Protein AF-A0A2J8Q8V3-F1 (afdb_monomer)

Foldseek 3Di:
DDDDDDDDDDPVVVPPPPPDDDPDDPDDDQDDLVRQVVVDDPPQDPVRSVVVSVVSVVVVVVVVVVVVCVVCVPPD

Mean predicted aligned error: 12.16 Å

Radius of gyration: 18.56 Å; Cα contacts (8 Å, |Δi|>4): 9; chains: 1; bounding box: 34×43×50 Å

Organism: Pan troglodytes (NCBI:txid9598)

Secondary structure (DSSP, 8-state):
----------HHHH-----SS--PPPPPPPPPHHHHHTTS-TT--HHHHHHHHHHHHHHHHHHHHHHHHHHHTT--

pLDDT: mean 77.31, std 23.83, range [33.41, 98.56]

Solvent-accessible surface area (backbone atoms only — not comparable to full-atom values): 5211 Å² total; per-residue (Å²): 139,84,81,86,79,89,74,90,64,60,74,80,68,70,67,77,82,84,86,83,81,76,97,64,79,76,78,87,74,83,73,50,71,70,63,47,55,75,73,53,62,91,86,62,48,74,71,56,50,54,52,54,50,54,51,48,56,51,52,52,52,52,47,52,54,49,51,52,46,66,74,50,68,84,64,131

Structure (mmCIF, N/CA/C/O backbone):
data_AF-A0A2J8Q8V3-F1
#
_entry.id   AF-A0A2J8Q8V3-F1
#
loop_
_atom_site.group_PDB
_atom_site.id
_atom_site.type_symbol
_atom_site.label_atom_id
_atom_site.label_alt_id
_atom_site.label_comp_id
_atom_site.label_asym_id
_atom_site.label_entity_id
_atom_site.label_seq_id
_atom_site.pdbx_PDB_ins_code
_atom_site.Cartn_x
_atom_site.Cartn_y
_atom_site.Cartn_z
_atom_site.occupancy
_atom_site.B_iso_or_equiv
_atom_site.auth_seq_id
_atom_site.auth_comp_id
_atom_site.auth_asym_id
_atom_site.auth_atom_id
_atom_site.pdbx_PDB_model_num
ATOM 1 N N . VAL A 1 1 ? 9.835 31.501 -35.892 1.00 36.09 1 VAL A N 1
ATOM 2 C CA . VAL A 1 1 ? 9.937 31.843 -34.453 1.00 36.09 1 VAL A CA 1
ATOM 3 C C . VAL A 1 1 ? 9.249 30.726 -33.692 1.00 36.09 1 VAL A C 1
ATOM 5 O O . VAL A 1 1 ? 8.055 30.562 -33.893 1.00 36.09 1 VAL A O 1
ATOM 8 N N . HIS A 1 2 ? 9.962 29.890 -32.938 1.00 33.41 2 HIS A N 1
ATOM 9 C CA . HIS A 1 2 ? 9.300 28.899 -32.084 1.00 33.41 2 HIS A CA 1
ATOM 10 C C . HIS A 1 2 ? 9.833 29.042 -30.664 1.00 33.41 2 HIS A C 1
ATOM 12 O O . HIS A 1 2 ? 11.024 28.883 -30.412 1.00 33.41 2 HIS A O 1
ATOM 18 N N . ILE A 1 3 ? 8.932 29.469 -29.786 1.00 40.69 3 ILE A N 1
ATOM 19 C CA . ILE A 1 3 ? 9.159 29.755 -28.375 1.00 40.69 3 ILE A CA 1
ATOM 20 C C . ILE A 1 3 ? 9.054 28.424 -27.633 1.00 40.69 3 ILE A C 1
ATOM 22 O O . ILE A 1 3 ? 8.042 27.733 -27.727 1.00 40.69 3 ILE A O 1
ATOM 26 N N . MET A 1 4 ? 10.112 28.066 -26.910 1.00 41.22 4 MET A N 1
ATOM 27 C CA . MET A 1 4 ? 10.147 26.903 -26.028 1.00 41.22 4 MET A CA 1
ATOM 28 C C . MET A 1 4 ? 9.229 27.165 -24.826 1.00 41.22 4 MET A C 1
ATOM 30 O O . MET A 1 4 ? 9.528 28.009 -23.984 1.00 41.22 4 MET A O 1
ATOM 34 N N . GLN A 1 5 ? 8.098 26.462 -24.741 1.00 36.00 5 GLN A N 1
ATOM 35 C CA . GLN A 1 5 ? 7.256 26.461 -23.545 1.00 36.00 5 GLN A CA 1
ATOM 36 C C . GLN A 1 5 ? 7.671 25.310 -22.623 1.00 36.00 5 GLN A C 1
ATOM 38 O O . GLN A 1 5 ? 7.352 24.146 -22.863 1.00 36.00 5 GLN A O 1
ATOM 43 N N . HIS A 1 6 ? 8.376 25.651 -21.546 1.00 40.16 6 HIS A N 1
ATOM 44 C CA . HIS A 1 6 ? 8.747 24.730 -20.477 1.00 40.16 6 HIS A CA 1
ATOM 45 C C . HIS A 1 6 ? 7.513 24.346 -19.642 1.00 40.16 6 HIS A C 1
ATOM 47 O O . HIS A 1 6 ? 7.155 25.046 -18.699 1.00 40.16 6 HIS A O 1
ATOM 53 N N . HIS A 1 7 ? 6.873 23.220 -19.969 1.00 37.81 7 HIS A N 1
ATOM 54 C CA . HIS A 1 7 ? 5.811 22.629 -19.150 1.00 37.81 7 HIS A CA 1
ATOM 55 C C . HIS A 1 7 ? 6.376 21.496 -18.273 1.00 37.81 7 HIS A C 1
ATOM 57 O O . HIS A 1 7 ? 6.820 20.444 -18.748 1.00 37.81 7 HIS A O 1
ATOM 63 N N . VAL A 1 8 ? 6.385 21.726 -16.960 1.00 44.78 8 VAL A N 1
ATOM 64 C CA . VAL A 1 8 ? 6.731 20.729 -15.938 1.00 44.78 8 VAL A CA 1
ATOM 65 C C . VAL A 1 8 ? 5.513 19.818 -15.743 1.00 44.78 8 VAL A C 1
ATOM 67 O O . VAL A 1 8 ? 4.563 20.182 -15.060 1.00 44.78 8 VAL A O 1
ATOM 70 N N . LEU A 1 9 ? 5.513 18.660 -16.408 1.00 40.50 9 LEU A N 1
ATOM 71 C CA . LEU A 1 9 ? 4.46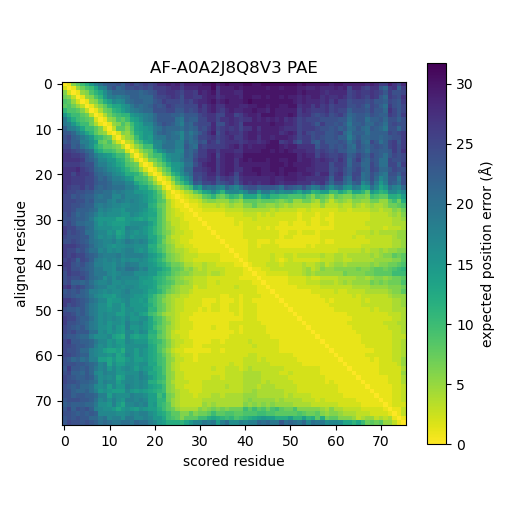2 17.642 -16.296 1.00 40.50 9 LEU A CA 1
ATOM 72 C C . LEU A 1 9 ? 4.738 16.720 -15.092 1.00 40.50 9 LEU A C 1
ATOM 74 O O . LEU A 1 9 ? 5.908 16.420 -14.833 1.00 40.50 9 LEU A O 1
ATOM 78 N N . PRO A 1 10 ? 3.700 16.231 -14.383 1.00 45.75 10 PRO A N 1
ATOM 79 C CA . PRO A 1 10 ? 3.867 15.211 -13.351 1.00 45.75 10 PRO A CA 1
ATOM 80 C C . PRO A 1 10 ? 4.483 13.950 -13.969 1.00 45.75 10 PRO A C 1
ATOM 82 O O . PRO A 1 10 ? 4.180 13.607 -15.109 1.00 45.75 10 PRO A O 1
ATOM 85 N N . ILE A 1 11 ? 5.351 13.257 -13.226 1.00 52.53 11 ILE A N 1
ATOM 86 C CA . ILE A 1 11 ? 6.166 12.127 -13.723 1.00 52.53 11 ILE A CA 1
ATOM 87 C C . ILE A 1 11 ? 5.305 11.035 -14.388 1.00 52.53 11 ILE A C 1
ATOM 89 O O . ILE A 1 11 ? 5.717 10.442 -15.377 1.00 52.53 11 ILE A O 1
ATOM 93 N N . GLN A 1 12 ? 4.065 10.859 -13.930 1.00 51.28 12 GLN A N 1
ATOM 94 C CA . GLN A 1 12 ? 3.079 9.939 -14.509 1.00 51.28 12 GLN A CA 1
ATOM 95 C C . GLN A 1 12 ? 2.649 10.307 -15.940 1.00 51.28 12 GLN A C 1
ATOM 97 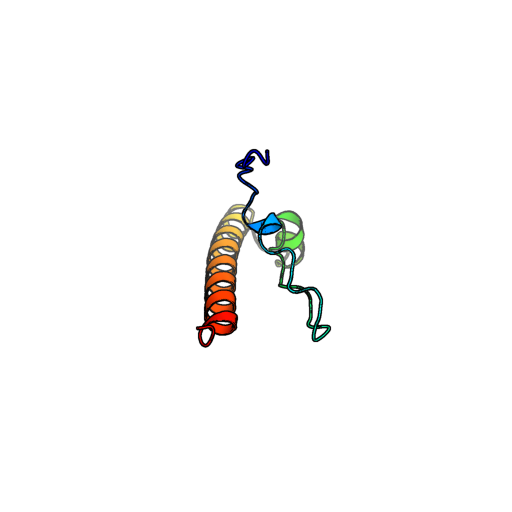O O . GLN A 1 12 ? 2.342 9.428 -16.732 1.00 51.28 12 GLN A O 1
ATOM 102 N N . ALA A 1 13 ? 2.640 11.597 -16.284 1.00 42.41 13 ALA A N 1
ATOM 103 C CA . ALA A 1 13 ? 2.259 12.100 -17.604 1.00 42.41 13 ALA A CA 1
ATOM 104 C C . ALA A 1 13 ? 3.454 12.269 -18.559 1.00 42.41 13 ALA A C 1
ATOM 106 O O . ALA A 1 13 ? 3.255 12.511 -19.745 1.00 42.41 13 ALA A O 1
ATOM 107 N N . ARG A 1 14 ? 4.698 12.157 -18.067 1.00 45.69 14 ARG A N 1
ATOM 108 C CA . ARG A 1 14 ? 5.898 12.172 -18.925 1.00 45.69 14 ARG A CA 1
ATOM 109 C C . ARG A 1 14 ? 6.207 10.816 -19.550 1.00 45.69 14 ARG A C 1
ATOM 111 O O . ARG A 1 14 ? 6.930 10.775 -20.536 1.00 45.69 14 ARG A O 1
ATOM 118 N N . LEU A 1 15 ? 5.609 9.743 -19.039 1.00 48.03 15 LEU A N 1
ATOM 119 C CA . LEU A 1 15 ? 5.699 8.402 -19.610 1.00 48.03 15 LEU A CA 1
ATOM 120 C C . LEU A 1 15 ? 4.448 8.079 -20.441 1.00 48.03 15 LEU A C 1
ATOM 122 O O . LEU A 1 15 ? 3.753 7.096 -20.218 1.00 48.03 15 LEU A O 1
ATOM 126 N N . GLY A 1 16 ? 4.126 8.957 -21.385 1.00 40.53 16 GLY A N 1
ATOM 127 C CA . GLY A 1 16 ? 3.087 8.728 -22.383 1.00 40.53 16 GLY A CA 1
ATOM 128 C C . GLY A 1 16 ? 3.694 8.330 -23.723 1.00 40.53 16 GLY A C 1
ATOM 129 O O . GLY A 1 16 ? 3.539 9.085 -24.672 1.00 40.53 16 GLY A O 1
ATOM 130 N N . SER A 1 17 ? 4.426 7.209 -23.785 1.00 44.34 17 SER A N 1
ATOM 131 C CA . SER A 1 17 ? 4.704 6.468 -25.032 1.00 44.34 17 SER A CA 1
ATOM 132 C C . SER A 1 17 ? 5.335 5.091 -24.757 1.00 44.34 17 SER A C 1
ATOM 134 O O . SER A 1 17 ? 6.405 4.779 -25.265 1.00 44.34 17 SER A O 1
ATOM 136 N N . ILE A 1 18 ? 4.665 4.250 -23.967 1.00 49.47 18 ILE A N 1
ATOM 137 C CA . ILE A 1 18 ? 4.840 2.785 -24.048 1.00 49.47 18 ILE A CA 1
ATOM 138 C C . ILE A 1 18 ? 3.448 2.155 -24.202 1.00 49.47 18 ILE A C 1
ATOM 140 O O . ILE A 1 18 ? 3.033 1.298 -23.434 1.00 49.47 18 ILE A O 1
ATOM 144 N N . ALA A 1 19 ? 2.661 2.680 -25.144 1.00 44.34 19 ALA A N 1
ATOM 145 C CA . ALA A 1 19 ? 1.338 2.141 -25.468 1.00 44.34 19 ALA A CA 1
ATOM 146 C C . ALA A 1 19 ? 1.351 1.254 -26.722 1.00 44.34 19 ALA A C 1
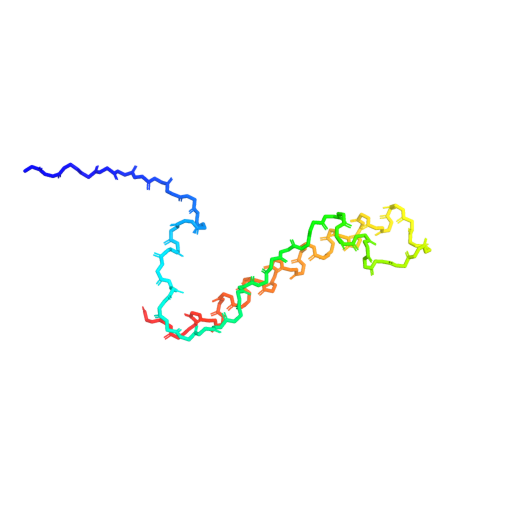ATOM 148 O O . ALA A 1 19 ? 0.308 0.760 -27.129 1.00 44.34 19 ALA A O 1
ATOM 149 N N . GLU A 1 20 ? 2.507 1.037 -27.343 1.00 46.75 20 GLU A N 1
ATOM 150 C CA . GLU A 1 20 ? 2.587 0.351 -28.627 1.00 46.75 20 GLU A CA 1
ATOM 151 C C . GLU A 1 20 ? 3.760 -0.632 -28.569 1.00 46.75 20 GLU A C 1
ATOM 153 O O . GLU A 1 20 ? 4.878 -0.264 -28.908 1.00 46.75 20 GLU A O 1
ATOM 158 N N . ILE A 1 21 ? 3.512 -1.837 -28.046 1.00 45.62 21 ILE A N 1
ATOM 159 C CA . ILE A 1 21 ? 4.103 -3.14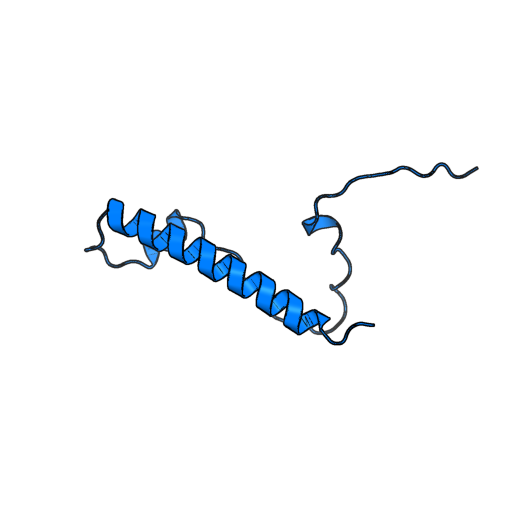7 -28.394 1.00 45.62 21 ILE A CA 1
ATOM 160 C C . ILE A 1 21 ? 4.001 -4.053 -27.153 1.00 45.62 21 ILE A C 1
ATOM 162 O O . ILE A 1 21 ? 4.625 -3.810 -26.128 1.00 45.62 21 ILE A O 1
ATOM 166 N N . ASP A 1 22 ? 3.210 -5.114 -27.316 1.00 46.50 22 ASP A N 1
ATOM 167 C CA . ASP A 1 22 ? 2.828 -6.153 -26.352 1.00 46.50 22 ASP A CA 1
ATOM 168 C C . ASP A 1 22 ? 1.773 -5.723 -25.320 1.00 46.50 22 ASP A C 1
ATOM 170 O O . ASP A 1 22 ? 1.983 -4.841 -24.492 1.00 46.50 22 ASP A O 1
ATOM 174 N N . LEU A 1 23 ? 0.586 -6.337 -25.388 1.00 49.25 23 LEU A N 1
ATOM 175 C CA . LEU A 1 23 ? -0.549 -6.067 -24.498 1.00 49.25 23 LEU A CA 1
ATOM 176 C C . LEU A 1 23 ? -0.279 -6.692 -23.113 1.00 49.25 23 LEU A C 1
ATOM 178 O O . LEU A 1 23 ? -0.976 -7.604 -22.670 1.00 49.25 23 LEU A O 1
ATOM 182 N N . GLY A 1 24 ? 0.790 -6.237 -22.464 1.00 54.09 24 GLY A N 1
ATOM 183 C CA . GLY A 1 24 ? 1.201 -6.619 -21.125 1.00 54.09 24 GLY A CA 1
ATOM 184 C C . GLY A 1 24 ? 0.255 -6.025 -20.090 1.00 54.09 24 GLY A C 1
ATOM 185 O O . GLY A 1 24 ? -0.238 -4.906 -20.229 1.00 54.09 24 GLY A O 1
ATOM 186 N N . VAL A 1 25 ? -0.035 -6.813 -19.057 1.00 58.50 25 VAL A N 1
ATOM 187 C CA . VAL A 1 25 ? -0.910 -6.448 -17.936 1.00 58.50 25 VAL A CA 1
ATOM 188 C C . VAL A 1 25 ? -0.551 -5.040 -17.430 1.00 58.50 25 VAL A C 1
ATOM 190 O O . VAL A 1 25 ? 0.636 -4.772 -17.230 1.00 58.50 25 VAL A O 1
ATOM 193 N N . PRO A 1 26 ? -1.531 -4.135 -17.220 1.00 72.69 26 PRO A N 1
ATOM 194 C CA . PRO A 1 26 ? -1.244 -2.801 -16.703 1.00 72.69 26 PRO A CA 1
ATOM 195 C C . PRO A 1 26 ? -0.432 -2.896 -15.404 1.00 72.69 26 PRO A C 1
ATOM 197 O O . PRO A 1 26 ? -0.665 -3.820 -14.613 1.00 72.69 26 PRO A O 1
ATOM 200 N N . PRO A 1 27 ? 0.505 -1.957 -15.160 1.00 76.50 27 PRO A N 1
ATOM 201 C CA . PRO A 1 27 ? 1.338 -2.005 -13.971 1.00 76.50 27 PRO A CA 1
ATOM 202 C C . PRO A 1 27 ? 0.452 -2.040 -12.721 1.00 76.50 27 PRO A C 1
ATOM 204 O O . PRO A 1 27 ? -0.585 -1.365 -12.679 1.00 76.50 27 PRO A O 1
ATOM 207 N N . PRO A 1 28 ? 0.834 -2.825 -11.700 1.00 87.38 28 PRO A N 1
ATOM 208 C CA . PRO A 1 28 ? 0.025 -2.963 -10.504 1.00 87.38 28 PRO A CA 1
ATOM 209 C C . PRO A 1 28 ? -0.188 -1.592 -9.858 1.00 87.38 28 PRO A C 1
ATOM 211 O O . PR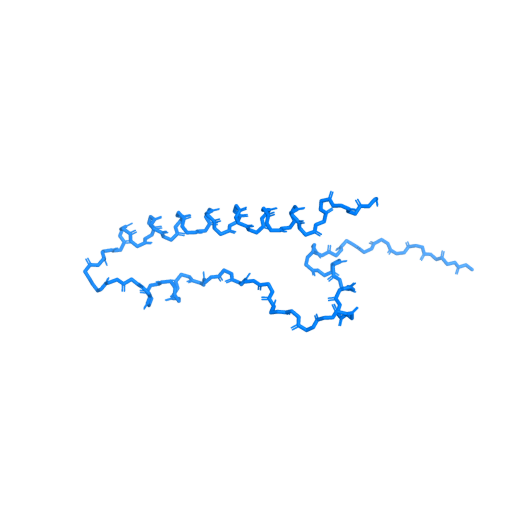O A 1 28 ? 0.727 -0.767 -9.786 1.00 87.38 28 PRO A O 1
ATOM 214 N N . VAL A 1 29 ? -1.411 -1.360 -9.382 1.00 93.00 29 VAL A N 1
ATOM 215 C CA . VAL A 1 29 ? -1.812 -0.144 -8.665 1.00 93.00 29 VAL A CA 1
ATOM 216 C C . VAL A 1 29 ? -1.895 -0.459 -7.175 1.00 93.00 29 VAL A C 1
ATOM 218 O O . VAL A 1 29 ? -2.355 -1.530 -6.777 1.00 93.00 29 VAL A O 1
ATOM 221 N N . MET A 1 30 ? -1.431 0.471 -6.340 1.00 96.25 30 MET A N 1
ATOM 222 C CA . MET A 1 30 ? -1.494 0.319 -4.889 1.00 96.25 30 MET A CA 1
ATOM 223 C C . MET A 1 30 ? -2.955 0.308 -4.439 1.00 96.25 30 MET A C 1
ATOM 225 O O . MET A 1 30 ? -3.712 1.216 -4.784 1.00 96.25 30 MET A O 1
ATOM 229 N N . LYS A 1 31 ? -3.338 -0.685 -3.632 1.00 97.19 31 LYS A N 1
ATOM 230 C CA . LYS A 1 31 ? -4.660 -0.726 -3.003 1.00 97.19 31 LYS A CA 1
ATOM 231 C C . LYS A 1 31 ? -4.840 0.494 -2.110 1.00 97.19 31 LYS A C 1
ATOM 233 O O . LYS A 1 31 ? -3.940 0.853 -1.350 1.00 97.19 31 LYS A O 1
ATOM 238 N N . THR A 1 32 ? -6.026 1.084 -2.147 1.00 97.75 32 THR A N 1
ATOM 239 C CA . THR A 1 32 ? -6.437 2.058 -1.135 1.00 97.75 32 THR A CA 1
ATOM 240 C C . THR A 1 32 ? -6.543 1.387 0.236 1.00 97.75 32 THR A C 1
ATOM 242 O O . THR A 1 32 ? -6.661 0.165 0.339 1.00 97.75 32 THR A O 1
ATOM 245 N N . PHE A 1 33 ? -6.571 2.178 1.314 1.00 97.88 33 PHE A N 1
ATOM 246 C CA . PHE A 1 33 ? -6.735 1.614 2.658 1.00 97.88 33 PHE A CA 1
ATOM 247 C C . PHE A 1 33 ? -8.039 0.816 2.779 1.00 97.88 33 PHE A C 1
ATOM 249 O O . PHE A 1 33 ? -8.040 -0.279 3.324 1.00 97.88 33 PHE A O 1
ATOM 256 N N . LYS A 1 34 ? -9.132 1.308 2.180 1.00 97.25 34 LYS A N 1
ATOM 257 C CA . LYS A 1 34 ? -10.424 0.612 2.175 1.00 97.25 34 LYS A CA 1
ATOM 258 C C . LYS A 1 34 ? -10.339 -0.757 1.495 1.00 97.25 34 LYS A C 1
ATOM 260 O O . LYS A 1 34 ? -10.824 -1.735 2.048 1.00 97.25 34 LYS A O 1
ATOM 265 N N . GLU A 1 35 ? -9.724 -0.838 0.318 1.00 97.81 35 GLU A N 1
ATOM 266 C CA . GLU A 1 35 ? -9.547 -2.113 -0.396 1.00 97.81 35 GLU A CA 1
ATOM 267 C C . GLU A 1 35 ? -8.584 -3.055 0.330 1.00 97.81 35 GLU A C 1
ATOM 269 O O . GLU A 1 35 ? -8.742 -4.271 0.266 1.00 97.81 35 GLU A O 1
ATOM 274 N N . PHE A 1 36 ? -7.591 -2.503 1.031 1.00 97.94 36 PHE A N 1
ATOM 275 C CA . PHE A 1 36 ? -6.677 -3.278 1.861 1.00 97.94 36 PHE A CA 1
ATOM 276 C C . PHE A 1 36 ? -7.397 -3.918 3.053 1.00 97.94 36 PHE A C 1
ATOM 278 O O . PHE A 1 36 ? -7.208 -5.109 3.294 1.00 97.94 36 PHE A O 1
ATOM 285 N N . LEU A 1 37 ? -8.271 -3.173 3.740 1.00 97.25 37 LEU A N 1
ATOM 286 C CA . LEU A 1 37 ? -9.066 -3.692 4.859 1.00 97.25 37 LEU A CA 1
ATOM 287 C C . LEU A 1 37 ? -9.933 -4.887 4.451 1.00 97.25 37 LEU A C 1
ATOM 289 O O . LEU A 1 37 ? -9.993 -5.861 5.186 1.00 97.25 37 LEU A O 1
ATOM 293 N N . LEU A 1 38 ? -10.523 -4.860 3.251 1.00 97.06 38 LEU A N 1
ATOM 294 C CA . LEU A 1 38 ? -11.325 -5.976 2.724 1.00 97.06 38 LEU A CA 1
ATOM 295 C C . LEU A 1 38 ? -10.525 -7.274 2.513 1.00 97.06 38 LEU A C 1
ATOM 297 O O . LEU A 1 38 ? -11.121 -8.317 2.263 1.00 97.06 38 LEU A O 1
ATOM 301 N N . SER A 1 39 ? -9.190 -7.211 2.552 1.00 94.94 39 SER A N 1
ATOM 302 C CA . SER A 1 39 ? -8.314 -8.384 2.452 1.00 94.94 39 SER A CA 1
ATOM 303 C C . SER A 1 39 ? -7.754 -8.865 3.791 1.00 94.94 39 SER A C 1
ATOM 305 O O . SER A 1 39 ? -7.013 -9.847 3.809 1.00 94.94 39 SER A O 1
ATOM 307 N N . LEU A 1 40 ? -8.064 -8.172 4.889 1.00 96.12 40 LEU A N 1
ATOM 308 C CA . LEU A 1 40 ? -7.679 -8.582 6.236 1.00 96.12 40 LEU A CA 1
ATOM 309 C C . LEU A 1 40 ? -8.739 -9.500 6.849 1.00 96.12 40 LEU A C 1
ATOM 311 O O . LEU A 1 40 ? -9.875 -9.557 6.389 1.00 96.12 40 LEU A O 1
ATOM 315 N N . ASP A 1 41 ? -8.332 -10.223 7.887 1.00 96.12 41 ASP A N 1
ATOM 316 C CA . ASP A 1 41 ? -9.242 -11.004 8.720 1.00 96.12 41 ASP A CA 1
ATOM 317 C C . ASP A 1 41 ? -10.060 -10.078 9.638 1.00 96.12 41 ASP A C 1
ATOM 319 O O . ASP A 1 41 ? -9.543 -9.060 10.106 1.00 96.12 41 ASP A O 1
ATOM 323 N N . ASP A 1 42 ? -11.309 -10.449 9.927 1.00 93.44 42 ASP A N 1
ATOM 324 C CA . ASP A 1 42 ? -12.211 -9.685 10.802 1.00 93.44 42 ASP A CA 1
ATOM 325 C C . ASP A 1 42 ? -11.688 -9.565 12.245 1.00 93.44 42 ASP A C 1
ATOM 327 O O . ASP A 1 42 ? -12.114 -8.683 12.991 1.00 93.44 42 ASP A O 1
ATOM 331 N N . SER A 1 43 ? -10.752 -10.428 12.658 1.00 96.62 43 SER A N 1
ATOM 332 C CA . SER A 1 43 ? -10.103 -10.349 13.966 1.00 96.62 43 SER A CA 1
ATOM 333 C C . SER A 1 43 ? -9.060 -9.233 14.072 1.00 96.62 43 SER A C 1
ATOM 335 O O . SER A 1 43 ? -8.531 -9.016 15.163 1.00 96.62 43 SER A O 1
ATOM 337 N N . VAL A 1 44 ? -8.678 -8.592 12.961 1.00 97.06 44 VAL A N 1
ATOM 338 C CA . VAL A 1 44 ? -7.612 -7.584 12.946 1.00 97.06 44 VAL A CA 1
ATOM 339 C C . VAL A 1 44 ? -8.143 -6.260 13.486 1.00 97.06 44 VAL A C 1
ATOM 341 O O . VAL A 1 44 ? -9.088 -5.684 12.949 1.00 97.06 44 VAL A O 1
ATOM 344 N N . ASP A 1 45 ? -7.504 -5.750 14.536 1.00 97.50 45 ASP A N 1
ATOM 345 C CA . ASP A 1 45 ? -7.876 -4.467 15.123 1.00 97.50 45 ASP A CA 1
ATOM 346 C C . ASP A 1 45 ? -7.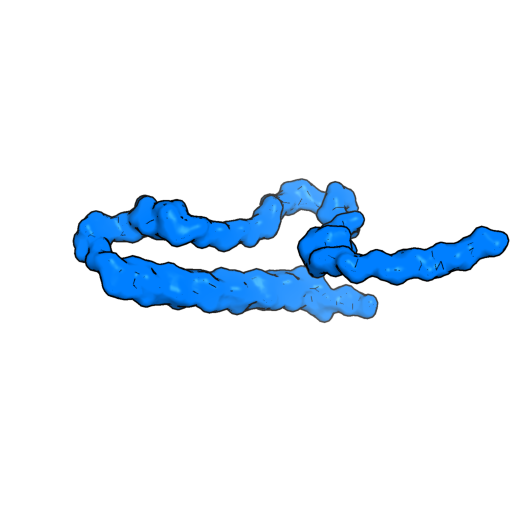375 -3.262 14.304 1.00 97.50 45 ASP A C 1
ATOM 348 O O . ASP A 1 45 ? -6.523 -3.366 13.417 1.00 97.50 45 ASP A O 1
ATOM 352 N N . GLU A 1 46 ? -7.906 -2.078 14.619 1.00 96.44 46 GLU A N 1
ATOM 353 C CA . GLU A 1 46 ? -7.589 -0.829 13.919 1.00 96.44 46 GLU A CA 1
ATOM 354 C C . GLU A 1 46 ? -6.092 -0.481 13.953 1.00 96.44 46 GLU A C 1
ATOM 356 O O . GLU A 1 46 ? -5.527 -0.042 12.947 1.00 96.44 46 GLU A O 1
ATOM 361 N N . THR A 1 47 ? -5.427 -0.691 15.091 1.00 98.06 47 THR A N 1
ATOM 362 C CA . THR A 1 47 ? -4.012 -0.327 15.252 1.00 98.06 47 THR A CA 1
ATOM 363 C C . THR A 1 47 ? -3.139 -1.240 14.402 1.00 98.06 47 THR A C 1
ATOM 365 O O . THR A 1 47 ? -2.221 -0.780 13.711 1.00 98.06 47 THR A O 1
ATOM 368 N N . GLU A 1 48 ? -3.449 -2.535 14.403 1.00 98.06 48 GLU A N 1
ATOM 369 C CA . GLU A 1 48 ? -2.772 -3.508 13.563 1.00 98.06 48 GLU A CA 1
ATOM 370 C C . GLU A 1 48 ? -3.024 -3.249 12.070 1.00 98.06 48 GLU A C 1
ATOM 372 O O . GLU A 1 48 ? -2.075 -3.272 11.278 1.00 98.06 48 GLU A O 1
ATOM 377 N N . ALA A 1 49 ? -4.258 -2.928 11.677 1.00 98.00 49 ALA A N 1
ATOM 378 C CA . ALA A 1 49 ? -4.600 -2.619 10.292 1.00 98.00 49 ALA A CA 1
ATOM 379 C C . ALA A 1 49 ? -3.797 -1.425 9.747 1.00 98.00 49 ALA A C 1
ATOM 381 O O . ALA A 1 49 ? -3.268 -1.485 8.632 1.00 98.00 49 ALA A O 1
ATOM 382 N N . VAL A 1 50 ? -3.640 -0.360 10.544 1.00 98.31 50 VAL A N 1
ATOM 383 C CA . VAL A 1 50 ? -2.830 0.811 10.171 1.00 98.31 50 VAL A CA 1
ATOM 384 C C . VAL A 1 50 ? -1.359 0.436 10.006 1.00 98.31 50 VAL A C 1
ATOM 386 O O . VAL A 1 50 ? -0.729 0.838 9.022 1.00 98.31 50 VAL A O 1
ATOM 389 N N . LYS A 1 51 ? -0.803 -0.348 10.937 1.00 98.38 51 LYS A N 1
ATOM 390 C CA . LYS A 1 51 ? 0.588 -0.810 10.855 1.00 98.38 51 LYS A CA 1
ATOM 391 C C . LYS A 1 51 ? 0.813 -1.637 9.588 1.00 98.38 51 LYS A C 1
ATOM 393 O O . LYS A 1 51 ? 1.668 -1.283 8.779 1.00 98.38 51 LYS A O 1
ATOM 398 N N . ARG A 1 52 ? -0.009 -2.666 9.368 1.00 98.38 52 ARG A N 1
ATOM 399 C CA . ARG A 1 52 ? 0.087 -3.545 8.193 1.00 98.38 52 ARG A CA 1
ATOM 400 C C . ARG A 1 52 ? -0.081 -2.780 6.882 1.00 98.38 52 ARG A C 1
ATOM 402 O O . ARG A 1 52 ? 0.622 -3.067 5.920 1.00 98.38 52 ARG A O 1
ATOM 409 N N . TYR A 1 53 ? -0.963 -1.780 6.832 1.00 98.56 53 TYR A N 1
ATOM 410 C CA . TYR A 1 53 ? -1.109 -0.954 5.633 1.00 98.56 53 TYR A CA 1
ATOM 411 C C . TYR A 1 53 ? 0.114 -0.062 5.378 1.00 98.56 53 TYR A C 1
ATOM 413 O O . TYR A 1 53 ? 0.497 0.158 4.229 1.00 98.56 53 TYR A O 1
ATOM 421 N N . ASN A 1 54 ? 0.756 0.461 6.426 1.00 98.38 54 ASN A N 1
ATOM 422 C CA . ASN A 1 54 ? 2.000 1.214 6.268 1.00 98.38 54 ASN A CA 1
ATOM 423 C C . ASN A 1 54 ? 3.134 0.336 5.733 1.00 98.38 54 ASN A C 1
ATOM 425 O O . ASN A 1 54 ? 3.833 0.773 4.813 1.00 98.38 54 ASN A O 1
ATOM 429 N N . ASP A 1 55 ? 3.251 -0.889 6.245 1.00 98.38 55 ASP A N 1
ATOM 430 C CA . ASP A 1 55 ? 4.213 -1.881 5.761 1.00 98.38 55 ASP A CA 1
ATOM 431 C C . ASP A 1 55 ? 3.922 -2.232 4.290 1.00 98.38 55 ASP A C 1
ATOM 433 O O . ASP A 1 55 ? 4.792 -2.090 3.431 1.00 98.38 55 ASP A O 1
ATOM 437 N N . TYR A 1 56 ? 2.656 -2.507 3.953 1.00 98.31 56 TYR A N 1
ATOM 438 C CA . TYR A 1 56 ? 2.206 -2.740 2.576 1.00 98.31 56 TYR A CA 1
ATOM 439 C C . TYR A 1 56 ? 2.594 -1.606 1.612 1.00 98.31 56 TYR A C 1
ATOM 441 O O . TYR A 1 56 ? 3.116 -1.860 0.526 1.00 98.31 56 TYR A O 1
ATOM 449 N N . LYS A 1 57 ? 2.387 -0.337 1.993 1.00 98.19 57 LYS A N 1
ATOM 450 C CA . LYS A 1 57 ? 2.773 0.818 1.158 1.00 98.19 57 LYS A CA 1
ATOM 451 C C . LYS A 1 57 ? 4.280 0.901 0.926 1.00 98.19 57 LYS A C 1
ATOM 453 O O . LYS A 1 57 ? 4.717 1.433 -0.099 1.00 98.19 57 LYS A O 1
ATOM 458 N N . LEU A 1 58 ? 5.083 0.499 1.909 1.00 98.00 58 LEU A N 1
ATOM 459 C CA . LEU A 1 58 ? 6.536 0.505 1.784 1.00 98.00 58 LEU A CA 1
ATOM 460 C C . LEU A 1 58 ? 6.988 -0.595 0.823 1.00 98.00 58 LEU A C 1
ATOM 462 O O . LEU A 1 58 ? 7.731 -0.303 -0.116 1.00 98.00 58 LEU A O 1
ATOM 466 N N . ASP A 1 59 ? 6.483 -1.809 1.012 1.00 97.62 59 ASP A N 1
ATOM 467 C CA . ASP A 1 59 ? 6.817 -2.966 0.183 1.00 97.62 59 ASP A CA 1
ATOM 468 C C . ASP A 1 59 ? 6.378 -2.768 -1.264 1.00 97.62 59 ASP A C 1
ATOM 470 O O . ASP A 1 59 ? 7.162 -2.981 -2.186 1.00 97.62 59 ASP A O 1
ATOM 474 N N . PHE A 1 60 ? 5.172 -2.245 -1.482 1.00 97.19 60 PHE A N 1
ATOM 475 C CA . PHE A 1 60 ? 4.682 -1.949 -2.822 1.00 97.19 60 PHE A CA 1
ATOM 476 C C . PHE A 1 60 ? 5.570 -0.934 -3.558 1.00 97.19 60 PHE A C 1
ATOM 478 O O . PHE A 1 60 ? 5.895 -1.123 -4.728 1.00 97.19 60 PHE A O 1
ATOM 485 N N . ARG A 1 61 ? 6.010 0.139 -2.882 1.00 95.50 61 ARG A N 1
ATOM 486 C CA . ARG A 1 61 ? 6.925 1.120 -3.494 1.00 95.50 61 ARG A CA 1
ATOM 487 C C . ARG A 1 61 ? 8.289 0.512 -3.792 1.00 95.50 61 ARG A C 1
ATOM 489 O O . ARG A 1 61 ? 8.866 0.818 -4.830 1.00 95.50 61 ARG A O 1
ATOM 496 N N . ARG A 1 62 ? 8.799 -0.349 -2.907 1.00 96.62 62 ARG A N 1
ATOM 497 C CA . ARG A 1 62 ? 10.046 -1.085 -3.144 1.00 96.62 62 ARG A CA 1
ATOM 498 C C . ARG A 1 62 ? 9.922 -1.963 -4.390 1.00 96.62 62 ARG A C 1
ATOM 500 O O . ARG A 1 62 ? 10.805 -1.904 -5.239 1.00 96.62 62 ARG A O 1
ATOM 507 N N . GLN A 1 63 ? 8.817 -2.699 -4.516 1.00 94.25 63 GLN A N 1
ATOM 508 C CA . GLN A 1 63 ? 8.545 -3.543 -5.676 1.00 94.25 63 GLN A CA 1
ATOM 509 C C . GLN A 1 63 ? 8.453 -2.716 -6.960 1.00 94.25 63 GLN A C 1
ATOM 511 O O . GLN A 1 63 ? 9.148 -3.026 -7.916 1.00 94.25 63 GLN A O 1
ATOM 516 N N . GLN A 1 64 ? 7.707 -1.605 -6.965 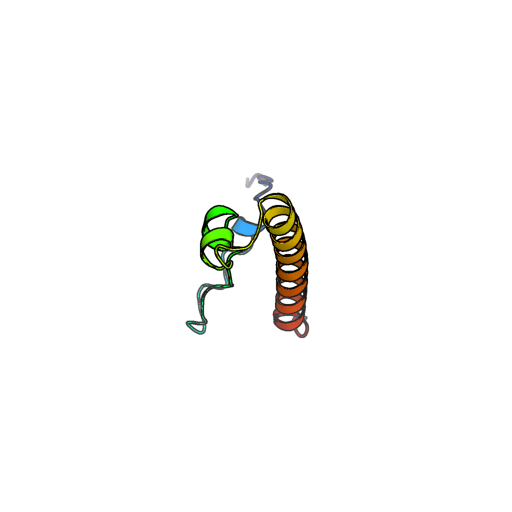1.00 90.81 64 GLN A N 1
ATOM 517 C CA . GLN A 1 64 ? 7.620 -0.734 -8.144 1.00 90.81 64 GLN A CA 1
ATOM 518 C C . GLN A 1 64 ? 8.982 -0.202 -8.600 1.00 90.81 64 GLN A C 1
ATOM 520 O O . GLN A 1 64 ? 9.240 -0.140 -9.798 1.00 90.81 64 GLN A O 1
ATOM 525 N N . MET A 1 65 ? 9.860 0.186 -7.670 1.00 91.19 65 MET A N 1
ATOM 526 C CA . MET A 1 65 ? 11.212 0.634 -8.024 1.00 91.19 65 MET A CA 1
ATOM 527 C C . MET A 1 65 ? 12.064 -0.506 -8.573 1.00 91.19 65 MET A C 1
ATOM 529 O O . MET A 1 65 ? 12.837 -0.295 -9.504 1.00 91.19 65 MET A O 1
ATOM 533 N N . GLN A 1 66 ? 11.916 -1.709 -8.019 1.00 92.38 66 GLN A N 1
ATOM 534 C CA . GLN A 1 66 ? 12.629 -2.883 -8.500 1.00 92.38 66 GLN A CA 1
ATOM 535 C C . GLN A 1 66 ? 12.155 -3.313 -9.891 1.00 92.38 66 GLN A C 1
ATOM 537 O O . GLN A 1 66 ? 12.991 -3.556 -10.757 1.00 92.38 66 GLN A O 1
ATOM 542 N N . ASP A 1 67 ? 10.845 -3.338 -10.126 1.00 86.75 67 ASP A N 1
ATOM 543 C CA . ASP A 1 67 ? 10.253 -3.658 -11.426 1.00 86.75 67 ASP A CA 1
ATOM 544 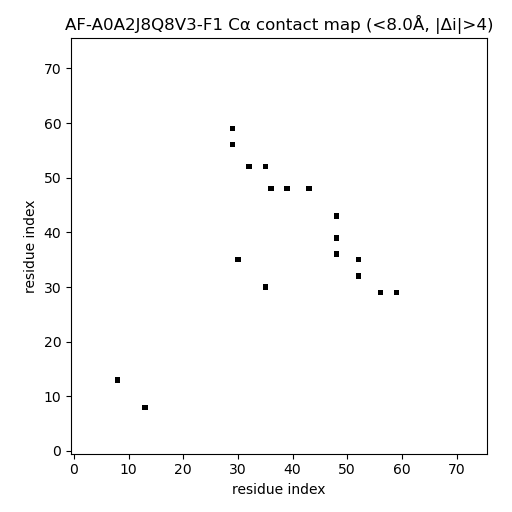C C . ASP A 1 67 ? 10.648 -2.619 -12.473 1.00 86.75 67 ASP A C 1
ATOM 546 O O . ASP A 1 67 ? 11.059 -2.977 -13.574 1.00 86.75 67 ASP A O 1
ATOM 550 N N . PHE A 1 68 ? 10.601 -1.332 -12.109 1.00 86.75 68 PHE A N 1
ATOM 551 C CA . PHE A 1 68 ? 11.059 -0.257 -12.981 1.00 86.75 68 PHE A CA 1
ATOM 552 C C . PHE A 1 68 ? 12.531 -0.440 -13.355 1.00 86.75 68 PHE A C 1
ATOM 554 O O . PHE A 1 68 ? 12.871 -0.394 -14.533 1.00 86.75 68 PHE A O 1
ATOM 561 N N . PHE A 1 69 ? 13.397 -0.696 -12.371 1.00 89.56 69 PHE A N 1
ATOM 562 C CA . PHE A 1 69 ? 14.812 -0.930 -12.635 1.00 89.56 69 PHE A CA 1
ATOM 563 C C . PHE A 1 69 ? 15.017 -2.135 -13.554 1.00 89.56 69 PHE A C 1
ATOM 565 O O . PHE A 1 69 ? 15.714 -2.011 -14.548 1.00 89.56 69 PHE A O 1
ATOM 572 N N . LEU A 1 70 ? 14.390 -3.280 -13.271 1.00 88.31 70 LEU A N 1
ATOM 573 C CA . LEU A 1 70 ? 14.538 -4.489 -14.086 1.00 88.31 70 LEU A CA 1
ATOM 574 C C . LEU A 1 70 ? 14.032 -4.312 -15.520 1.00 88.31 70 LEU A C 1
ATOM 576 O O . LEU A 1 70 ? 14.639 -4.872 -16.428 1.00 88.31 70 LEU A O 1
ATOM 580 N N . ALA A 1 71 ? 12.956 -3.546 -15.717 1.00 85.81 71 ALA A N 1
ATOM 581 C CA . ALA A 1 71 ? 12.392 -3.278 -17.036 1.00 85.81 71 ALA A CA 1
ATOM 582 C C . ALA A 1 71 ? 13.306 -2.401 -17.910 1.00 85.81 71 ALA A C 1
ATOM 584 O O . ALA A 1 71 ? 13.352 -2.61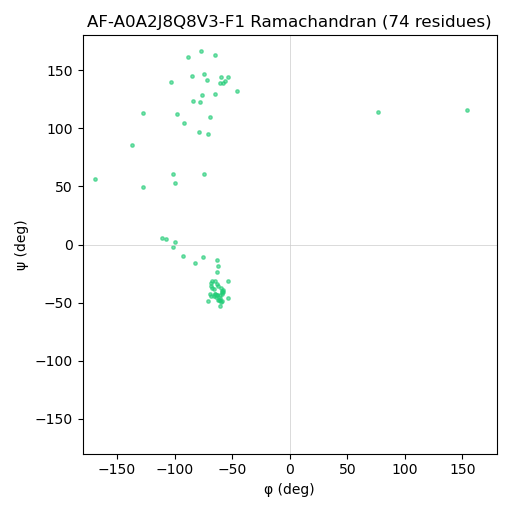6 -19.114 1.00 85.81 71 ALA A O 1
ATOM 585 N N . HIS A 1 72 ? 14.061 -1.475 -17.307 1.00 86.62 72 HIS A N 1
ATOM 586 C CA . HIS A 1 72 ? 14.897 -0.505 -18.033 1.00 86.62 72 HIS A CA 1
ATOM 587 C C . HIS A 1 72 ? 16.406 -0.757 -17.845 1.00 86.62 72 HIS A C 1
ATOM 589 O O . HIS A 1 72 ? 17.229 0.044 -18.273 1.00 86.62 72 HIS A O 1
ATOM 595 N N . LYS A 1 73 ? 16.810 -1.851 -17.178 1.00 87.44 73 LYS A N 1
ATOM 596 C CA . LYS A 1 73 ? 18.221 -2.092 -16.801 1.00 87.44 73 LYS A CA 1
ATOM 597 C C . LYS A 1 73 ? 19.169 -2.246 -17.996 1.00 87.44 73 LYS A C 1
ATOM 599 O O . LYS A 1 73 ? 20.371 -2.086 -17.818 1.00 87.44 73 LYS A O 1
ATOM 604 N N . ASP A 1 74 ? 18.631 -2.634 -19.151 1.00 90.19 74 ASP A N 1
ATOM 605 C CA . ASP A 1 74 ? 19.382 -2.901 -20.383 1.00 90.19 74 ASP A CA 1
ATOM 606 C C . ASP A 1 74 ? 19.162 -1.802 -21.443 1.00 90.19 74 ASP A C 1
ATOM 608 O O . ASP A 1 74 ? 19.633 -1.945 -22.570 1.00 90.19 74 ASP A O 1
ATOM 612 N N . GLU A 1 75 ? 18.430 -0.732 -21.112 1.00 86.06 75 GLU A N 1
ATOM 613 C CA . GLU A 1 75 ? 18.258 0.423 -21.999 1.00 86.06 75 GLU A CA 1
ATOM 614 C C . GLU A 1 75 ? 19.538 1.281 -21.989 1.00 86.06 75 GLU A C 1
ATOM 616 O O . GLU A 1 75 ? 20.058 1.603 -20.918 1.00 86.06 75 GLU A O 1
ATOM 621 N N . GLU A 1 76 ? 20.062 1.603 -23.179 1.00 63.78 76 GLU A N 1
ATOM 622 C CA . GLU A 1 76 ? 21.277 2.422 -23.388 1.00 63.78 76 GLU A CA 1
ATOM 623 C C . GLU A 1 76 ? 21.071 3.920 -23.106 1.00 63.78 76 GLU A C 1
ATOM 625 O O . GLU A 1 76 ? 20.041 4.486 -23.546 1.00 63.78 76 GLU A O 1
#

Sequence (76 aa):
VHIMQHHVLPIQARLGSIAEIDLGVPPPVMKTFKEFLLSLDDSVDETEAVKRYNDYKLDFRRQQMQDFFLAHKDEE

InterPro domains:
  IPR021933 SERRATE/Ars2, N-terminal [PF12066] (34-76)
  IPR039727 SERRATE/Ars2 [PTHR13165] (6-76)